Protein AF-A0A7X0A6H7-F1 (afdb_monomer_lite)

Structure (mmCIF, N/CA/C/O backbone):
data_AF-A0A7X0A6H7-F1
#
_entry.id   AF-A0A7X0A6H7-F1
#
loop_
_atom_site.group_PDB
_atom_site.id
_atom_site.type_symbol
_atom_site.label_atom_id
_atom_site.label_alt_id
_atom_site.label_comp_id
_atom_site.label_asym_id
_atom_site.label_entity_id
_atom_site.label_seq_id
_atom_site.pdbx_PDB_ins_code
_atom_site.Cartn_x
_atom_site.Cartn_y
_atom_site.Cartn_z
_atom_site.occupancy
_atom_site.B_iso_or_equiv
_atom_site.auth_seq_id
_atom_site.auth_comp_id
_atom_site.auth_asym_id
_atom_site.auth_atom_id
_atom_site.pdbx_PDB_model_num
ATOM 1 N N . MET A 1 1 ? 20.323 -5.258 -12.999 1.00 34.59 1 MET A N 1
ATOM 2 C CA . MET A 1 1 ? 19.341 -4.769 -12.008 1.00 34.59 1 MET A CA 1
ATOM 3 C C . MET A 1 1 ? 18.049 -4.490 -12.756 1.00 34.59 1 MET A C 1
ATOM 5 O O . MET A 1 1 ? 18.062 -3.622 -13.616 1.00 34.59 1 MET A O 1
ATOM 9 N N . ALA A 1 2 ? 16.993 -5.281 -12.545 1.00 42.69 2 ALA A N 1
ATOM 10 C CA . ALA A 1 2 ? 15.699 -5.009 -13.173 1.00 42.69 2 ALA A CA 1
ATOM 11 C C . ALA A 1 2 ? 15.097 -3.767 -12.501 1.00 42.69 2 ALA A C 1
ATOM 13 O O . ALA A 1 2 ? 14.862 -3.774 -11.296 1.00 42.69 2 ALA A O 1
ATOM 14 N N . VAL A 1 3 ? 14.953 -2.687 -13.270 1.00 56.91 3 VAL A N 1
ATOM 15 C CA . VAL A 1 3 ? 14.671 -1.330 -12.767 1.00 56.91 3 VAL A CA 1
ATOM 16 C C . VAL A 1 3 ? 13.227 -1.173 -12.266 1.00 56.91 3 VAL A C 1
ATOM 18 O O . VAL A 1 3 ? 12.945 -0.277 -11.488 1.00 56.91 3 VAL A O 1
ATOM 21 N N . SER A 1 4 ? 12.312 -2.055 -12.656 1.00 60.53 4 SER A N 1
ATOM 22 C CA . SER A 1 4 ? 11.011 -2.330 -12.026 1.00 60.53 4 SER A CA 1
ATOM 23 C C . SER A 1 4 ? 10.287 -3.355 -12.902 1.00 60.53 4 SER A C 1
ATOM 25 O O . SER A 1 4 ? 10.727 -3.648 -14.017 1.00 60.53 4 SER A O 1
ATOM 27 N N . THR A 1 5 ? 9.198 -3.939 -12.416 1.00 67.19 5 THR A N 1
ATOM 28 C CA . THR A 1 5 ? 8.295 -4.736 -13.254 1.00 67.19 5 THR A CA 1
ATOM 29 C C . THR A 1 5 ? 7.450 -3.807 -14.127 1.00 67.19 5 THR A C 1
ATOM 31 O O . THR A 1 5 ? 7.078 -2.725 -13.686 1.00 67.19 5 THR A O 1
ATOM 34 N N . ASN A 1 6 ? 7.063 -4.221 -15.339 1.00 84.12 6 ASN A N 1
ATOM 35 C CA . ASN A 1 6 ? 6.075 -3.490 -16.164 1.00 84.12 6 ASN A CA 1
ATOM 36 C C . ASN A 1 6 ? 4.635 -3.635 -15.631 1.00 84.12 6 ASN A C 1
ATOM 38 O O . ASN A 1 6 ? 3.654 -3.471 -16.360 1.00 84.12 6 ASN A O 1
ATOM 42 N N . SER A 1 7 ? 4.504 -3.969 -14.351 1.00 88.56 7 SER A N 1
ATOM 43 C CA . SER A 1 7 ? 3.246 -4.249 -13.687 1.00 88.56 7 SER A CA 1
ATOM 44 C C . SER A 1 7 ? 3.262 -3.705 -12.269 1.00 88.56 7 SER A C 1
ATOM 46 O O . SER A 1 7 ? 4.308 -3.718 -11.619 1.00 88.56 7 SER A O 1
ATOM 48 N N . ILE A 1 8 ? 2.093 -3.274 -11.807 1.00 89.81 8 ILE A N 1
ATOM 49 C CA . ILE A 1 8 ? 1.794 -3.027 -10.397 1.00 89.81 8 ILE A CA 1
ATOM 50 C C . ILE A 1 8 ? 0.987 -4.205 -9.860 1.00 89.81 8 ILE A C 1
ATOM 52 O O . ILE A 1 8 ? 0.203 -4.801 -10.599 1.00 89.81 8 ILE A O 1
ATOM 56 N N . ILE A 1 9 ? 1.190 -4.577 -8.600 1.00 89.12 9 ILE A N 1
ATOM 57 C CA . ILE A 1 9 ? 0.616 -5.808 -8.047 1.00 89.12 9 ILE A CA 1
ATOM 58 C C . ILE A 1 9 ? -0.139 -5.513 -6.761 1.00 89.12 9 ILE A C 1
ATOM 60 O O . ILE A 1 9 ? 0.382 -4.862 -5.860 1.00 89.12 9 ILE A O 1
ATOM 64 N N . HIS A 1 10 ? -1.365 -6.016 -6.671 1.00 89.06 10 HIS A N 1
ATOM 65 C CA . HIS A 1 10 ? -2.144 -6.033 -5.441 1.00 89.06 10 HIS A CA 1
ATOM 66 C C . HIS A 1 10 ? -2.108 -7.434 -4.840 1.00 89.06 10 HIS A C 1
ATOM 68 O O . HIS A 1 10 ? -2.416 -8.401 -5.537 1.00 89.06 10 HIS A O 1
ATOM 74 N N . PHE A 1 11 ? -1.760 -7.539 -3.560 1.00 86.56 11 PHE A N 1
ATOM 75 C CA . PHE A 1 11 ? -1.695 -8.810 -2.841 1.00 86.56 11 PHE A CA 1
ATOM 76 C C . PHE A 1 11 ? -2.869 -8.997 -1.890 1.00 86.56 11 PHE A C 1
ATOM 78 O O . PHE A 1 11 ? -3.427 -8.037 -1.360 1.00 86.56 11 PHE A O 1
ATOM 85 N N . THR A 1 12 ? -3.205 -10.258 -1.642 1.00 84.94 12 THR A N 1
ATOM 86 C CA . THR A 1 12 ? -4.180 -10.657 -0.636 1.00 84.94 12 THR A CA 1
ATOM 87 C C . THR A 1 12 ? -3.808 -11.991 0.010 1.00 84.94 12 THR A C 1
ATOM 89 O O . THR A 1 12 ? -3.134 -12.835 -0.587 1.00 84.94 12 THR A O 1
ATOM 92 N N . SER A 1 13 ? -4.229 -12.183 1.261 1.00 83.50 13 SER A N 1
ATOM 93 C CA . SER A 1 13 ? -3.950 -13.398 2.031 1.00 83.50 13 SER A CA 1
ATOM 94 C C . SER A 1 13 ? -4.854 -14.572 1.657 1.00 83.50 13 SER A C 1
ATOM 96 O O . SER A 1 13 ? -4.387 -15.706 1.672 1.00 83.50 13 SER A O 1
ATOM 98 N N . GLU A 1 14 ? -6.104 -14.300 1.267 1.00 87.19 14 GLU A N 1
ATOM 99 C CA . GLU A 1 14 ? -7.133 -15.317 1.017 1.00 87.19 14 GLU A CA 1
ATOM 100 C C . GLU A 1 14 ? -7.490 -15.419 -0.466 1.00 87.19 14 GLU A C 1
ATOM 102 O O . GLU A 1 14 ? -7.654 -14.404 -1.149 1.00 87.19 14 GLU A O 1
ATOM 107 N N . LEU A 1 15 ? -7.711 -16.644 -0.946 1.00 89.75 15 LEU A N 1
ATOM 108 C CA . LEU A 1 15 ? -8.169 -16.890 -2.315 1.00 89.75 15 LEU A CA 1
ATOM 109 C C . LEU A 1 15 ? -9.542 -16.254 -2.582 1.00 89.75 15 LEU A C 1
ATOM 111 O O . LEU A 1 15 ? -9.764 -15.704 -3.656 1.00 89.75 15 LEU A O 1
ATOM 115 N N . ASP A 1 16 ? -10.442 -16.259 -1.599 1.00 91.44 16 ASP A N 1
ATOM 116 C CA . ASP A 1 16 ? -11.779 -15.672 -1.745 1.00 91.44 16 ASP A CA 1
ATOM 117 C C . ASP A 1 16 ? -11.724 -14.163 -2.013 1.00 91.44 16 ASP A C 1
ATOM 119 O O . ASP A 1 16 ? -12.509 -13.641 -2.802 1.00 91.44 16 ASP A O 1
ATOM 123 N N . ASN A 1 17 ? -10.751 -13.456 -1.428 1.00 89.94 17 ASN A N 1
ATOM 124 C CA . ASN A 1 17 ? -10.536 -12.040 -1.725 1.00 89.94 17 ASN A CA 1
ATOM 125 C C . ASN A 1 17 ? -10.073 -11.841 -3.172 1.00 89.94 17 ASN A C 1
ATOM 127 O O . ASN A 1 17 ? -10.514 -10.902 -3.831 1.00 89.94 17 ASN A O 1
ATOM 131 N N . LEU A 1 18 ? -9.195 -12.720 -3.670 1.00 91.25 18 LEU A N 1
ATOM 132 C CA . LEU A 1 18 ? -8.735 -12.692 -5.057 1.00 91.25 18 LEU A CA 1
ATOM 133 C C . LEU A 1 18 ? -9.910 -12.897 -6.019 1.00 91.25 18 LEU A C 1
ATOM 135 O O . LEU A 1 18 ? -10.090 -12.113 -6.948 1.00 91.25 18 LEU A O 1
ATOM 139 N N . LEU A 1 19 ? -10.724 -13.926 -5.771 1.00 94.62 19 LEU A N 1
ATOM 140 C CA . LEU A 1 19 ? -11.911 -14.224 -6.571 1.00 94.62 19 LEU A CA 1
ATOM 141 C C . LEU A 1 19 ? -12.915 -13.071 -6.522 1.00 94.62 19 LEU A C 1
ATOM 143 O O . LEU A 1 19 ? -13.400 -12.651 -7.568 1.00 94.62 19 LEU A O 1
ATOM 147 N N . GLY A 1 20 ? -13.143 -12.499 -5.339 1.00 94.31 20 GLY A N 1
ATOM 148 C CA . GLY A 1 20 ? -13.992 -11.325 -5.163 1.00 94.31 20 GLY A CA 1
ATOM 149 C C . GLY A 1 20 ? -13.523 -10.117 -5.978 1.00 94.31 20 GLY A C 1
ATOM 150 O O . GLY A 1 20 ? -14.347 -9.425 -6.568 1.00 94.31 20 GLY A O 1
ATOM 151 N N . ILE A 1 21 ? -12.209 -9.880 -6.083 1.00 93.75 21 ILE A N 1
ATOM 152 C CA . ILE A 1 21 ? -11.672 -8.811 -6.942 1.00 93.75 21 ILE A CA 1
ATOM 153 C C . ILE A 1 21 ? -11.949 -9.099 -8.422 1.00 93.75 21 ILE A C 1
ATOM 155 O O . ILE A 1 21 ? -12.258 -8.179 -9.174 1.00 93.75 21 ILE A O 1
ATOM 159 N N . LEU A 1 22 ? -11.859 -10.356 -8.857 1.00 94.56 22 LEU A N 1
ATOM 160 C CA . LEU A 1 22 ? -12.130 -10.724 -10.249 1.00 94.56 22 LEU A CA 1
ATOM 161 C C . LEU A 1 22 ? -13.618 -1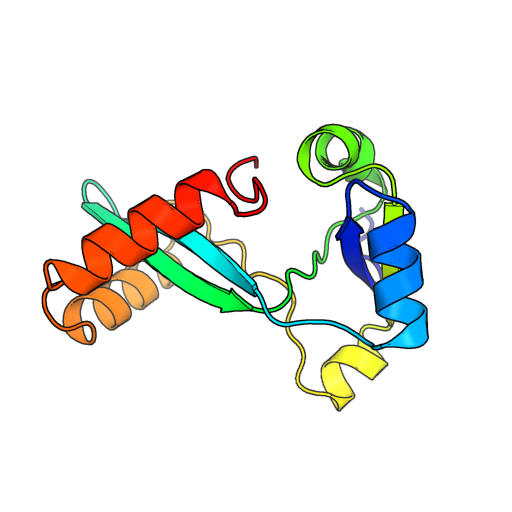0.614 -10.612 1.00 94.56 22 LEU A C 1
ATOM 163 O O . LEU A 1 22 ? -13.934 -10.312 -11.761 1.00 94.56 22 LEU A O 1
ATOM 167 N N . THR A 1 23 ? -14.527 -10.844 -9.659 1.00 96.88 23 THR A N 1
ATOM 168 C CA . THR A 1 23 ? -15.978 -10.783 -9.896 1.00 96.88 23 THR A CA 1
ATOM 169 C C . THR A 1 23 ? -16.572 -9.395 -9.677 1.00 96.88 23 THR A C 1
ATOM 171 O O . THR A 1 23 ? -17.469 -8.995 -10.412 1.00 96.88 23 THR A O 1
ATOM 174 N N . GLU A 1 24 ? -16.096 -8.658 -8.672 1.00 95.19 24 GLU A N 1
ATOM 175 C CA . GLU A 1 24 ? -16.683 -7.384 -8.225 1.00 95.19 24 GLU A CA 1
ATOM 176 C C . GLU A 1 24 ? -15.756 -6.177 -8.430 1.00 95.19 24 GLU A C 1
ATOM 178 O O . GLU A 1 24 ? -16.179 -5.034 -8.259 1.00 95.19 24 GLU A O 1
ATOM 183 N N . GLY A 1 25 ? -14.497 -6.409 -8.806 1.00 92.69 25 GLY A N 1
ATOM 184 C CA . GLY A 1 25 ? -13.477 -5.374 -8.938 1.00 92.69 25 GLY A CA 1
ATOM 185 C C . GLY A 1 25 ? -12.762 -5.041 -7.626 1.00 92.69 25 GLY A C 1
ATOM 186 O O . GLY A 1 25 ? -13.025 -5.593 -6.555 1.00 92.69 25 GLY A O 1
ATOM 187 N N . PHE A 1 26 ? -11.812 -4.106 -7.707 1.00 91.62 26 PHE A N 1
ATOM 188 C CA . PHE A 1 26 ? -11.067 -3.650 -6.536 1.00 91.62 26 PHE A CA 1
ATOM 189 C C . PHE A 1 26 ? -11.945 -2.805 -5.609 1.00 91.62 26 PHE A C 1
ATOM 191 O O . PHE A 1 26 ? -12.612 -1.865 -6.042 1.00 91.62 26 PHE A O 1
ATOM 198 N N . LYS A 1 27 ? -11.881 -3.096 -4.307 1.00 89.25 27 LYS A N 1
ATOM 199 C CA . LYS A 1 27 ? -12.588 -2.343 -3.266 1.00 89.25 27 LYS A CA 1
ATOM 200 C C . LYS A 1 27 ? -11.619 -1.456 -2.498 1.00 89.25 27 LYS A C 1
ATOM 202 O O . LYS A 1 27 ? -10.584 -1.925 -2.030 1.00 89.25 27 LYS A O 1
ATOM 207 N N . VAL A 1 28 ? -11.989 -0.190 -2.334 1.00 88.00 28 VAL A N 1
ATOM 208 C CA . VAL A 1 28 ? -11.240 0.767 -1.512 1.00 88.00 28 VAL A CA 1
ATOM 209 C C . VAL A 1 28 ? -11.349 0.372 -0.040 1.00 88.00 28 VAL A C 1
ATOM 211 O O . VAL A 1 28 ? -12.446 0.103 0.453 1.00 88.00 28 VAL A O 1
ATOM 214 N N . LYS A 1 29 ? -10.214 0.355 0.662 1.00 85.38 29 LYS A N 1
ATOM 215 C CA . LYS A 1 29 ? -10.124 0.114 2.109 1.00 85.38 29 LYS A CA 1
ATOM 216 C C . LYS A 1 29 ? -9.382 1.260 2.790 1.00 85.38 29 LYS A C 1
ATOM 218 O O . LYS A 1 29 ? -8.661 2.003 2.132 1.00 85.38 29 LYS A O 1
ATOM 223 N N . TYR A 1 30 ? -9.571 1.426 4.097 1.00 85.31 30 TYR A N 1
ATOM 224 C CA . TYR A 1 30 ? -8.863 2.453 4.858 1.00 85.31 30 TYR A CA 1
ATOM 225 C C . TYR A 1 30 ? -7.544 1.906 5.397 1.00 85.31 30 TYR A C 1
ATOM 227 O O . TYR A 1 30 ? -7.500 1.268 6.437 1.00 85.31 30 TYR A O 1
ATOM 235 N N . CYS A 1 31 ? -6.435 2.215 4.746 1.00 82.81 31 CYS A N 1
ATOM 236 C CA . CYS A 1 31 ? -5.128 1.783 5.218 1.00 82.81 31 CYS A CA 1
ATOM 237 C C . CYS A 1 31 ? -4.588 2.750 6.274 1.00 82.81 31 CYS A C 1
ATOM 239 O O . CYS A 1 31 ? -4.622 3.970 6.095 1.00 82.81 31 CYS A O 1
ATOM 241 N N . LEU A 1 32 ? -4.104 2.212 7.394 1.00 85.31 32 LEU A N 1
ATOM 242 C CA . LEU A 1 32 ? -3.422 3.009 8.409 1.00 85.31 32 LEU A CA 1
ATOM 243 C C . LEU A 1 32 ? -1.972 3.236 8.004 1.00 85.31 32 LEU A C 1
ATOM 245 O O . LEU A 1 32 ? -1.147 2.334 8.081 1.00 85.31 32 LEU A O 1
ATOM 249 N N . GLU A 1 33 ? -1.674 4.476 7.646 1.00 86.19 33 GLU A N 1
ATOM 250 C CA . GLU A 1 33 ? -0.347 4.924 7.261 1.00 86.19 33 GLU A CA 1
ATOM 251 C C . GLU A 1 33 ? 0.318 5.696 8.396 1.00 86.19 33 GLU A C 1
ATOM 253 O O . GLU A 1 33 ? -0.318 6.482 9.114 1.00 86.19 33 GLU A O 1
ATOM 258 N N . ARG A 1 34 ? 1.630 5.492 8.536 1.00 87.44 34 ARG A N 1
ATOM 259 C CA . ARG A 1 34 ? 2.476 6.213 9.486 1.00 87.44 34 ARG A CA 1
ATOM 260 C C . ARG A 1 34 ? 3.535 7.002 8.730 1.00 87.44 34 ARG A C 1
ATOM 262 O O . ARG A 1 34 ? 4.499 6.440 8.226 1.00 87.44 34 ARG A O 1
ATOM 269 N N . LEU A 1 35 ? 3.399 8.322 8.745 1.00 87.88 35 LEU A N 1
ATOM 270 C CA . LEU A 1 35 ? 4.430 9.231 8.262 1.00 87.88 35 LEU A CA 1
ATOM 271 C C . LEU A 1 35 ? 5.346 9.631 9.421 1.00 87.88 35 LEU A C 1
ATOM 273 O O . LEU A 1 35 ? 4.884 9.981 10.511 1.00 87.88 35 LEU A O 1
ATOM 277 N N . GLU A 1 36 ? 6.653 9.594 9.183 1.00 87.62 36 GLU A N 1
ATOM 278 C CA . GLU A 1 36 ? 7.680 9.990 10.146 1.00 87.62 36 GLU A CA 1
ATOM 279 C C . GLU A 1 36 ? 8.518 11.129 9.571 1.00 87.62 36 GLU A C 1
ATOM 281 O O . GLU A 1 36 ? 9.090 10.995 8.495 1.00 87.62 36 GLU A O 1
ATOM 286 N N . SER A 1 37 ? 8.682 12.217 10.322 1.00 85.94 37 SER A N 1
ATOM 287 C CA . SER A 1 37 ? 9.678 13.248 10.020 1.00 85.94 37 SER A CA 1
ATOM 288 C C . SER A 1 37 ? 10.421 13.636 11.292 1.00 85.94 37 SER A C 1
ATOM 290 O O . SER A 1 37 ? 9.825 14.094 12.271 1.00 85.94 37 SER A O 1
ATOM 292 N N . HIS A 1 38 ? 11.743 13.451 11.284 1.00 82.19 38 HIS A N 1
ATOM 293 C CA . HIS A 1 38 ? 12.624 13.661 12.436 1.00 82.19 38 HIS A CA 1
ATOM 294 C C . HIS A 1 38 ? 12.139 12.927 13.700 1.00 82.19 38 HIS A C 1
ATOM 296 O O . HIS A 1 38 ? 12.285 11.716 13.797 1.00 82.19 38 HIS A O 1
ATOM 302 N N . ARG A 1 39 ? 11.591 13.659 14.682 1.00 81.69 39 ARG A N 1
ATOM 303 C CA . ARG A 1 39 ? 11.082 13.135 15.966 1.00 81.69 39 ARG A CA 1
ATOM 304 C C . ARG A 1 39 ? 9.557 13.193 16.070 1.00 81.69 39 ARG A C 1
ATOM 306 O O . ARG A 1 39 ? 9.007 13.072 17.162 1.00 81.69 39 ARG A O 1
ATOM 313 N N . ARG A 1 40 ? 8.875 13.433 14.953 1.00 87.06 40 ARG A N 1
ATOM 314 C CA . ARG A 1 40 ? 7.423 13.567 14.882 1.00 87.06 40 ARG A CA 1
ATOM 315 C C . ARG A 1 40 ? 6.838 12.457 14.026 1.00 87.06 40 ARG A C 1
ATOM 317 O O . ARG A 1 40 ? 7.432 12.032 13.037 1.00 87.06 40 ARG A O 1
ATOM 324 N N . PHE A 1 41 ? 5.644 12.025 14.413 1.00 87.19 41 PHE A N 1
ATOM 325 C CA . PHE A 1 41 ? 4.907 10.977 13.727 1.00 87.19 41 PHE A CA 1
ATOM 326 C C . PHE A 1 41 ? 3.469 11.410 13.525 1.00 87.19 41 PHE A C 1
ATOM 328 O O . PHE A 1 41 ? 2.838 11.946 14.437 1.00 87.19 41 PHE A O 1
ATOM 335 N N . LEU A 1 42 ? 2.945 11.097 12.353 1.00 86.00 42 LEU A N 1
ATOM 336 C CA . LEU A 1 42 ? 1.550 11.268 12.016 1.00 86.00 42 LEU A CA 1
ATOM 337 C C . LEU A 1 42 ? 1.004 9.909 11.604 1.00 86.00 42 LEU A C 1
ATOM 339 O O . LEU A 1 42 ? 1.566 9.243 10.744 1.00 86.00 42 LEU A O 1
ATOM 343 N N . HIS A 1 43 ? -0.098 9.514 12.229 1.00 85.88 43 HIS A N 1
ATOM 344 C CA . HIS A 1 43 ? -0.870 8.360 11.788 1.00 85.88 43 HIS A CA 1
ATOM 345 C C . HIS A 1 43 ? -2.107 8.863 11.060 1.00 85.88 43 HIS A C 1
ATOM 347 O O . HIS A 1 43 ? -2.772 9.776 11.560 1.00 85.88 43 HIS A O 1
ATOM 353 N N . MET A 1 44 ? -2.453 8.252 9.940 1.00 85.06 44 MET A N 1
ATOM 354 C CA . MET A 1 44 ? -3.622 8.622 9.154 1.00 85.06 44 MET A CA 1
ATOM 355 C C . MET A 1 44 ? -4.267 7.387 8.546 1.00 85.06 44 MET A C 1
ATOM 357 O O . MET A 1 44 ? -3.580 6.437 8.205 1.00 85.06 44 MET A O 1
ATOM 361 N N . ALA A 1 45 ? -5.592 7.398 8.448 1.00 86.69 45 ALA A N 1
ATOM 362 C CA . ALA A 1 45 ? -6.329 6.388 7.708 1.00 86.69 45 ALA A CA 1
ATOM 363 C C . ALA A 1 45 ? -6.586 6.929 6.301 1.00 86.69 45 ALA A C 1
ATOM 365 O O . ALA A 1 45 ? -7.284 7.933 6.148 1.00 86.69 45 ALA A O 1
ATOM 366 N N . VAL A 1 46 ? -6.005 6.289 5.293 1.00 85.62 46 VAL A N 1
ATOM 367 C CA . VAL A 1 46 ? -6.098 6.710 3.896 1.00 85.62 46 VAL A CA 1
ATOM 368 C C . VAL A 1 46 ? -6.980 5.718 3.146 1.00 85.62 46 VAL A C 1
ATOM 370 O O . VAL A 1 46 ? -6.662 4.531 3.133 1.00 85.62 46 VAL A O 1
ATOM 373 N N . PRO A 1 47 ? -8.090 6.158 2.529 1.00 88.25 47 PRO A N 1
ATOM 374 C CA . PRO A 1 47 ? -8.854 5.290 1.648 1.00 88.25 47 PRO A CA 1
ATOM 375 C C . PRO A 1 47 ? -8.021 5.007 0.391 1.00 88.25 47 PRO A C 1
ATOM 377 O O . PRO A 1 47 ? -7.758 5.920 -0.391 1.00 88.25 47 PRO A O 1
ATOM 380 N N . MET A 1 48 ? -7.584 3.763 0.197 1.00 88.12 48 MET A N 1
ATOM 381 C CA . MET A 1 48 ? -6.791 3.363 -0.966 1.00 88.12 48 MET A CA 1
ATOM 382 C C . MET A 1 48 ? -6.991 1.895 -1.364 1.00 88.12 48 MET A C 1
ATOM 384 O O . MET A 1 48 ? -7.601 1.101 -0.646 1.00 88.12 48 MET A O 1
ATOM 388 N N . ILE A 1 49 ? -6.468 1.546 -2.541 1.00 89.69 49 ILE A N 1
ATOM 389 C CA . ILE A 1 49 ? -6.203 0.167 -2.959 1.00 89.69 49 ILE A CA 1
ATOM 390 C C . ILE A 1 49 ? -4.682 0.040 -3.048 1.00 89.69 49 ILE A C 1
ATOM 392 O O . ILE A 1 49 ? -4.047 0.740 -3.836 1.00 89.69 49 ILE A O 1
ATOM 396 N N . SER A 1 50 ? -4.091 -0.819 -2.221 1.00 86.06 50 SER A N 1
ATOM 397 C CA . SER A 1 50 ? -2.634 -0.922 -2.112 1.00 86.06 50 SER A CA 1
ATOM 398 C C . SER A 1 50 ? -2.045 -1.686 -3.295 1.00 86.06 50 SER A C 1
ATOM 400 O O . SER A 1 50 ? -2.144 -2.911 -3.354 1.00 86.06 50 SER A O 1
ATOM 402 N N . PHE A 1 51 ? -1.417 -0.974 -4.227 1.00 89.56 51 PHE A N 1
ATOM 403 C CA . PHE A 1 51 ? -0.649 -1.570 -5.319 1.00 89.56 51 PHE A CA 1
ATOM 404 C C . PHE A 1 51 ? 0.847 -1.397 -5.070 1.00 89.56 51 PHE A C 1
ATOM 406 O O . PHE A 1 51 ? 1.313 -0.285 -4.838 1.00 89.56 51 PHE A O 1
ATOM 413 N N . CYS A 1 52 ? 1.617 -2.475 -5.152 1.00 83.81 52 CYS A N 1
ATOM 414 C CA . CYS A 1 52 ? 3.068 -2.448 -5.040 1.00 83.81 52 CYS A CA 1
ATOM 415 C C . CYS A 1 52 ? 3.716 -2.373 -6.430 1.00 83.81 52 CYS A C 1
ATOM 417 O O . CYS A 1 52 ? 3.298 -3.069 -7.354 1.00 83.81 52 CYS A O 1
ATOM 419 N N . ASP A 1 53 ? 4.777 -1.577 -6.555 1.00 84.44 53 ASP A N 1
ATOM 420 C CA . ASP A 1 53 ? 5.664 -1.539 -7.724 1.00 84.44 53 ASP A CA 1
ATOM 421 C C . ASP A 1 53 ? 7.074 -1.959 -7.298 1.00 84.44 53 ASP A C 1
ATOM 423 O O . ASP A 1 53 ? 7.972 -1.142 -7.104 1.00 84.44 53 ASP A O 1
ATOM 427 N N . ILE A 1 54 ? 7.230 -3.254 -7.034 1.00 74.06 54 ILE A N 1
ATOM 428 C CA . ILE A 1 54 ? 8.469 -3.854 -6.534 1.00 74.06 54 ILE A CA 1
ATOM 429 C C . ILE A 1 54 ? 8.907 -4.987 -7.470 1.00 74.06 54 ILE A C 1
ATOM 431 O O . ILE A 1 54 ? 8.054 -5.697 -8.002 1.00 74.06 54 ILE A O 1
ATOM 435 N N . PRO A 1 55 ? 10.217 -5.194 -7.691 1.00 70.44 55 PRO A N 1
ATOM 436 C CA . PRO A 1 55 ? 10.698 -6.304 -8.509 1.00 70.44 55 PRO A CA 1
ATOM 437 C C . PRO A 1 55 ? 10.379 -7.677 -7.902 1.00 70.44 55 PRO A C 1
ATOM 439 O O . PRO A 1 55 ? 10.556 -7.879 -6.705 1.00 70.44 55 PRO A O 1
ATOM 442 N N . PHE A 1 56 ? 10.037 -8.667 -8.737 1.00 64.38 56 PHE A N 1
ATOM 443 C CA . PHE A 1 56 ? 9.790 -10.059 -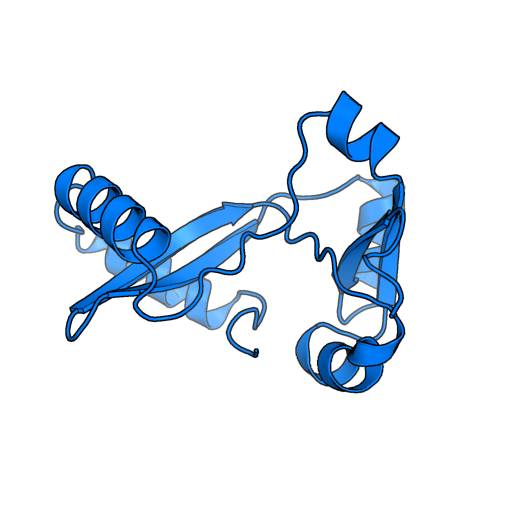8.307 1.00 64.38 56 PHE A CA 1
ATOM 444 C C . PHE A 1 56 ? 10.905 -10.666 -7.441 1.00 64.38 56 PHE A C 1
ATOM 446 O O . PHE A 1 56 ? 10.641 -11.476 -6.560 1.00 64.38 56 PHE A O 1
ATOM 453 N N . SER A 1 57 ? 12.156 -10.242 -7.629 1.00 63.47 57 SER A N 1
ATOM 454 C CA . SER A 1 57 ? 13.301 -10.729 -6.855 1.00 63.47 57 SER A CA 1
ATOM 455 C C . SER A 1 57 ? 13.262 -10.369 -5.366 1.00 63.47 57 SER A C 1
ATOM 457 O O . SER A 1 57 ? 13.926 -11.033 -4.579 1.00 63.47 57 SER A O 1
ATOM 459 N N . THR A 1 58 ? 12.509 -9.343 -4.954 1.00 63.53 58 THR A N 1
ATOM 460 C CA . THR A 1 58 ? 12.325 -9.010 -3.531 1.00 63.53 58 THR A CA 1
ATOM 461 C C . THR A 1 58 ? 11.106 -9.708 -2.916 1.00 63.53 58 THR A C 1
ATOM 463 O O . THR A 1 58 ? 10.898 -9.605 -1.709 1.00 63.53 58 THR A O 1
ATOM 466 N N . PHE A 1 59 ? 10.325 -10.475 -3.693 1.00 62.69 59 PHE A N 1
ATOM 467 C CA . PHE A 1 59 ? 9.006 -10.980 -3.281 1.00 62.69 59 PHE A CA 1
ATOM 468 C C . PHE A 1 59 ? 9.029 -11.976 -2.132 1.00 62.69 59 PHE A C 1
ATOM 470 O O . PHE A 1 59 ? 8.050 -12.021 -1.393 1.00 62.69 59 PHE A O 1
ATOM 477 N N . GLN A 1 60 ? 10.099 -12.759 -1.943 1.00 59.19 60 GLN A N 1
ATOM 478 C CA . GLN A 1 60 ? 10.124 -13.747 -0.855 1.00 59.19 60 GLN A CA 1
ATOM 479 C C . GLN A 1 60 ? 9.890 -13.103 0.523 1.00 59.19 60 GLN A C 1
ATOM 481 O O . GLN A 1 60 ? 9.227 -13.706 1.364 1.00 59.19 60 GLN A O 1
ATOM 486 N N . ASN A 1 61 ? 10.342 -11.861 0.728 1.00 58.75 61 ASN A N 1
ATOM 487 C CA . ASN A 1 61 ? 10.096 -11.127 1.971 1.00 58.75 61 ASN A CA 1
ATOM 488 C C . ASN A 1 61 ? 8.695 -10.487 2.025 1.00 58.75 61 ASN A C 1
ATOM 490 O O . ASN A 1 61 ? 8.187 -10.237 3.112 1.00 58.75 61 ASN A O 1
ATOM 494 N N . HIS A 1 62 ? 8.050 -10.248 0.876 1.00 57.62 62 HIS A N 1
ATOM 495 C CA . HIS A 1 62 ? 6.713 -9.648 0.794 1.00 57.62 62 HIS A CA 1
ATOM 496 C C . HIS A 1 62 ? 5.579 -10.676 0.887 1.00 57.62 62 HIS A C 1
ATOM 498 O O . HIS A 1 62 ? 4.535 -10.361 1.448 1.00 57.62 62 HIS A O 1
ATOM 504 N N . ILE A 1 63 ? 5.761 -11.908 0.403 1.00 59.00 63 ILE A N 1
ATOM 505 C CA . ILE A 1 63 ? 4.716 -12.951 0.453 1.00 59.00 63 ILE A CA 1
ATOM 506 C C . ILE A 1 63 ? 4.300 -13.252 1.904 1.00 59.00 63 ILE A C 1
ATOM 508 O O . ILE A 1 63 ? 3.118 -13.430 2.192 1.00 59.00 63 ILE A O 1
ATOM 512 N N . SER A 1 64 ? 5.251 -13.233 2.844 1.00 60.41 64 SER A N 1
ATOM 513 C CA . SER A 1 64 ? 4.972 -13.444 4.272 1.00 60.41 64 SER A CA 1
ATOM 514 C C . SER A 1 64 ? 4.243 -12.268 4.941 1.00 60.41 64 SER A C 1
ATOM 516 O O . SER A 1 64 ? 3.579 -12.463 5.960 1.00 60.41 64 SER A O 1
ATOM 518 N N . ALA A 1 65 ? 4.359 -11.057 4.388 1.00 60.47 65 ALA A N 1
ATOM 519 C CA . ALA A 1 65 ? 3.767 -9.838 4.936 1.00 60.47 65 ALA A CA 1
ATOM 520 C C . ALA A 1 65 ? 2.410 -9.483 4.301 1.00 60.47 65 ALA A C 1
ATOM 522 O O . ALA A 1 65 ? 1.519 -9.022 5.011 1.00 60.47 65 ALA A O 1
ATOM 523 N N . TYR A 1 66 ? 2.246 -9.717 2.995 1.00 64.81 66 TYR A N 1
ATOM 524 C CA . TYR A 1 66 ? 1.119 -9.213 2.200 1.00 64.81 66 TYR A CA 1
ATOM 525 C C . TYR A 1 66 ? 0.151 -10.301 1.713 1.00 64.81 66 TYR A C 1
ATOM 527 O O . TYR A 1 66 ? -0.988 -9.987 1.364 1.00 64.81 66 TYR A O 1
ATOM 535 N N . GLY A 1 67 ? 0.562 -11.572 1.729 1.00 70.50 67 GLY A N 1
ATOM 536 C CA . GLY A 1 67 ? -0.294 -12.705 1.387 1.00 70.50 67 GLY A CA 1
ATOM 537 C C . GLY A 1 67 ? 0.227 -13.561 0.236 1.00 70.50 67 GLY A C 1
ATOM 538 O O . GLY A 1 67 ? 1.184 -13.217 -0.456 1.00 70.50 67 GLY A O 1
ATOM 539 N N . SER A 1 68 ? -0.417 -14.714 0.054 1.00 81.75 68 SER A N 1
ATOM 540 C CA . SER A 1 68 ? 0.018 -15.750 -0.894 1.00 81.75 68 SER A CA 1
ATOM 541 C C . SER A 1 68 ? -0.556 -15.576 -2.303 1.00 81.75 68 SER A C 1
ATOM 543 O O . SER A 1 68 ? -0.148 -16.288 -3.219 1.00 81.75 68 SER A O 1
ATOM 545 N N . TYR A 1 69 ? -1.488 -14.638 -2.492 1.00 86.69 69 TYR A N 1
ATOM 546 C CA . TYR A 1 69 ? -2.184 -14.406 -3.755 1.00 86.69 69 TYR A CA 1
ATOM 547 C C . TYR A 1 69 ? -1.966 -12.972 -4.229 1.00 86.69 69 TYR A C 1
ATOM 549 O O . TYR A 1 69 ? -1.911 -12.050 -3.417 1.00 86.69 69 TYR A O 1
ATOM 557 N N . GLY A 1 70 ? -1.886 -12.759 -5.543 1.00 86.94 70 GLY A N 1
ATOM 558 C CA . GLY A 1 70 ? -1.766 -11.414 -6.095 1.00 86.94 70 GLY A CA 1
ATOM 559 C C . GLY A 1 70 ? -2.286 -11.280 -7.521 1.00 86.94 70 GLY A C 1
ATOM 560 O O . GLY A 1 70 ? -2.268 -12.237 -8.292 1.00 86.94 70 GLY A O 1
ATOM 561 N N . ILE A 1 71 ? -2.737 -10.071 -7.859 1.00 89.88 71 ILE A N 1
ATOM 562 C CA . ILE A 1 71 ? -3.150 -9.661 -9.209 1.00 89.88 71 ILE A CA 1
ATOM 563 C C . ILE A 1 71 ? -2.171 -8.611 -9.701 1.00 89.88 71 ILE A C 1
ATOM 565 O O . ILE A 1 71 ? -2.007 -7.571 -9.064 1.00 89.88 71 ILE A O 1
ATOM 569 N N . GLY A 1 72 ? -1.550 -8.877 -10.848 1.00 90.81 72 GLY A N 1
ATOM 570 C CA . GLY A 1 72 ? -0.731 -7.910 -11.566 1.00 90.81 72 GLY A CA 1
ATOM 571 C C . GLY A 1 72 ? -1.533 -7.188 -12.643 1.00 90.81 72 GLY A C 1
ATOM 572 O O . GLY A 1 72 ? -2.234 -7.823 -13.426 1.00 90.81 72 GLY A O 1
ATOM 573 N N . LEU A 1 73 ? -1.391 -5.868 -12.705 1.00 92.00 73 LEU A N 1
ATOM 574 C CA . LEU A 1 73 ? -1.931 -5.006 -13.758 1.00 92.00 73 LEU A CA 1
ATOM 575 C C . LEU A 1 73 ? -0.768 -4.359 -14.504 1.00 92.00 73 LEU A C 1
ATOM 577 O O . LEU A 1 73 ? 0.243 -4.043 -13.880 1.00 92.00 73 LEU A O 1
ATOM 581 N N . SER A 1 74 ? -0.881 -4.138 -15.815 1.00 92.81 74 SER A N 1
ATOM 582 C CA . SER A 1 74 ? 0.180 -3.440 -16.551 1.00 92.81 74 SER A CA 1
ATOM 583 C C . SER A 1 74 ? 0.287 -1.978 -16.108 1.00 92.81 74 SER A C 1
ATOM 585 O O . SER A 1 74 ? -0.713 -1.335 -15.783 1.00 92.81 74 SER A O 1
ATOM 587 N N . LYS A 1 75 ? 1.510 -1.438 -16.108 1.00 91.31 75 LYS A N 1
ATOM 588 C CA . LYS A 1 75 ? 1.745 -0.022 -15.784 1.00 91.31 75 LYS A CA 1
ATOM 589 C C . LYS A 1 75 ? 1.050 0.924 -16.757 1.00 91.31 75 LYS A C 1
ATOM 591 O O . LYS A 1 75 ? 0.542 1.948 -16.320 1.00 91.31 75 LYS A O 1
ATOM 596 N N . ASP A 1 76 ? 0.967 0.558 -18.033 1.00 93.19 76 ASP A N 1
ATOM 597 C CA . ASP A 1 76 ? 0.263 1.359 -19.040 1.00 93.19 76 ASP A CA 1
ATOM 598 C C . ASP A 1 76 ? -1.236 1.440 -18.744 1.00 93.19 76 ASP A C 1
ATOM 600 O O . ASP A 1 76 ? -1.822 2.519 -18.798 1.00 93.19 76 ASP A O 1
ATOM 604 N N . TRP A 1 77 ? -1.851 0.314 -18.364 1.00 94.25 77 TRP A N 1
ATOM 605 C CA . TRP A 1 77 ? -3.255 0.288 -17.959 1.00 94.25 77 TRP A CA 1
ATOM 606 C C . TRP A 1 77 ? -3.468 1.112 -16.686 1.00 94.25 77 TRP A C 1
ATOM 608 O O . TRP A 1 77 ? -4.366 1.949 -16.633 1.00 94.25 77 TRP A O 1
ATOM 618 N N . ALA A 1 78 ? -2.601 0.942 -15.683 1.00 93.12 78 ALA A N 1
ATOM 619 C CA . ALA A 1 78 ? -2.663 1.717 -14.448 1.00 93.12 78 ALA A CA 1
ATOM 620 C C . ALA A 1 78 ? -2.528 3.226 -14.707 1.00 93.12 78 ALA A C 1
ATOM 622 O O . ALA A 1 78 ? -3.346 4.004 -14.221 1.00 93.12 78 ALA A O 1
ATOM 623 N N . GLY A 1 79 ? -1.555 3.629 -15.526 1.00 92.88 79 GLY A N 1
ATOM 624 C CA . GLY A 1 79 ? -1.328 5.019 -15.912 1.00 92.88 79 GLY A CA 1
ATOM 625 C C . GLY A 1 79 ? -2.501 5.610 -16.690 1.00 92.88 79 GLY A C 1
ATOM 626 O O . GLY A 1 79 ? -2.930 6.722 -16.388 1.00 92.88 79 GLY A O 1
ATOM 627 N N . TYR A 1 80 ? -3.085 4.849 -17.620 1.00 95.94 80 TYR A N 1
ATOM 628 C CA . TYR A 1 80 ? -4.296 5.251 -18.340 1.00 95.94 80 TYR A CA 1
ATOM 629 C C . TYR A 1 80 ? -5.479 5.512 -17.391 1.00 95.94 80 TYR A C 1
ATOM 631 O O . TYR A 1 80 ? -6.239 6.456 -17.592 1.00 95.94 80 TYR A O 1
ATOM 639 N N . HIS A 1 81 ? -5.600 4.720 -16.323 1.00 93.00 81 HIS A N 1
ATOM 640 C CA . HIS A 1 81 ? -6.634 4.876 -15.297 1.00 93.00 81 HIS A CA 1
ATOM 641 C C . HIS A 1 81 ? -6.243 5.806 -14.132 1.00 93.00 81 HIS A C 1
ATOM 643 O O . HIS A 1 81 ? -7.001 5.920 -13.169 1.00 93.00 81 HIS A O 1
ATOM 649 N N . GLY A 1 82 ? -5.089 6.483 -14.195 1.00 91.75 82 GLY A N 1
ATOM 650 C CA . GLY A 1 82 ? -4.628 7.400 -13.144 1.00 91.75 82 GLY A CA 1
ATOM 651 C C . GLY A 1 82 ? -4.286 6.717 -11.812 1.00 91.75 82 GLY A C 1
ATOM 652 O O . GLY A 1 82 ? -4.320 7.358 -10.762 1.00 91.75 82 GLY A O 1
ATOM 653 N N . ILE A 1 83 ? -3.982 5.419 -11.837 1.00 91.88 83 ILE A N 1
ATOM 654 C CA . ILE A 1 83 ? -3.633 4.625 -10.658 1.00 91.88 83 ILE A CA 1
ATOM 655 C C . ILE A 1 83 ? -2.133 4.741 -10.403 1.00 91.88 83 ILE A C 1
ATOM 657 O O . ILE A 1 83 ? -1.319 4.435 -11.274 1.00 91.88 83 ILE A O 1
ATOM 661 N N . ASN A 1 84 ? -1.776 5.107 -9.172 1.00 88.94 84 ASN A N 1
ATOM 662 C CA . ASN A 1 84 ? -0.398 5.088 -8.696 1.00 88.94 84 ASN A CA 1
ATOM 663 C C . ASN A 1 84 ? -0.184 3.948 -7.691 1.00 88.94 84 ASN A C 1
ATOM 665 O O . ASN A 1 84 ? -1.068 3.690 -6.868 1.00 88.94 84 ASN A O 1
ATOM 669 N N . PRO A 1 85 ? 0.986 3.284 -7.719 1.00 89.12 85 PRO A N 1
ATOM 670 C CA . PRO A 1 85 ? 1.386 2.401 -6.634 1.00 89.12 85 PRO A CA 1
ATOM 671 C C . PRO A 1 85 ? 1.596 3.192 -5.337 1.00 89.12 85 PRO A C 1
ATOM 673 O O . PRO A 1 85 ? 1.722 4.421 -5.346 1.00 89.12 85 PRO A O 1
ATOM 676 N N . VAL A 1 86 ? 1.662 2.478 -4.213 1.00 86.44 86 VAL A N 1
ATOM 677 C CA . VAL A 1 86 ? 1.997 3.086 -2.921 1.00 86.44 86 VAL A CA 1
ATOM 678 C C . VAL A 1 86 ? 3.360 3.778 -2.997 1.00 86.44 86 VAL A C 1
ATOM 680 O O . VAL A 1 86 ? 4.329 3.239 -3.538 1.00 86.44 86 VAL A O 1
ATOM 683 N N . LEU A 1 87 ? 3.426 5.000 -2.468 1.00 86.69 87 LEU A N 1
ATOM 684 C CA . LEU A 1 87 ? 4.635 5.813 -2.497 1.00 86.69 87 LEU A CA 1
ATOM 685 C C . LEU A 1 87 ? 5.502 5.503 -1.277 1.00 86.69 87 LEU A C 1
ATOM 687 O O . LEU A 1 87 ? 5.188 5.907 -0.158 1.00 8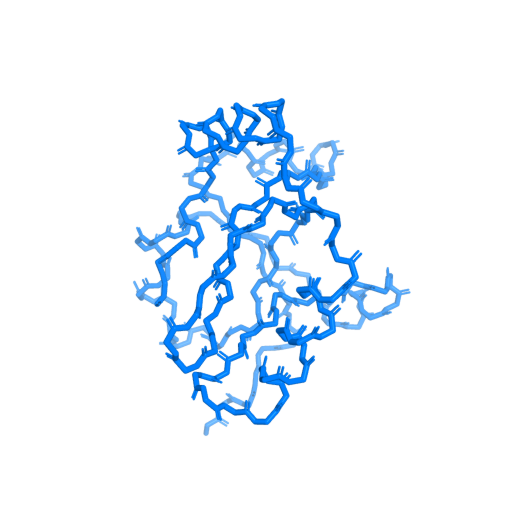6.69 87 LEU A O 1
ATOM 691 N N . TYR A 1 88 ? 6.627 4.834 -1.502 1.00 84.00 88 TYR A N 1
ATOM 692 C CA . TYR A 1 88 ? 7.618 4.604 -0.456 1.00 84.00 88 TYR A CA 1
ATOM 693 C C . TYR A 1 88 ? 8.480 5.850 -0.257 1.00 84.00 88 TYR A C 1
ATOM 695 O O . TYR A 1 88 ? 9.240 6.252 -1.138 1.00 84.00 88 TYR A O 1
ATOM 703 N N . LEU A 1 89 ? 8.372 6.460 0.921 1.00 86.88 89 LEU A N 1
ATOM 704 C CA . LEU A 1 89 ? 9.134 7.648 1.287 1.00 86.88 89 LEU A CA 1
ATOM 705 C C . LEU A 1 89 ? 10.342 7.261 2.138 1.00 86.88 89 LEU A C 1
ATOM 707 O O . LEU A 1 89 ? 10.206 6.689 3.219 1.00 86.88 89 LEU A O 1
ATOM 711 N N . SER A 1 90 ? 11.546 7.607 1.679 1.00 86.81 90 SER A N 1
ATOM 712 C CA . SER A 1 90 ? 12.753 7.382 2.473 1.00 86.81 90 SER A CA 1
ATOM 713 C C . SER A 1 90 ? 12.754 8.276 3.711 1.00 86.81 90 SER A C 1
ATOM 715 O O . SER A 1 90 ? 12.546 9.495 3.624 1.00 86.81 90 SER A O 1
ATOM 717 N N . LYS A 1 91 ? 13.053 7.674 4.865 1.00 85.56 91 LYS A N 1
ATOM 718 C CA . LYS A 1 91 ? 13.165 8.380 6.141 1.00 85.56 91 LYS A CA 1
ATOM 719 C C . LYS A 1 91 ? 14.160 9.537 6.033 1.00 85.56 91 LYS A C 1
ATOM 721 O O . LYS A 1 91 ? 15.292 9.359 5.598 1.00 85.56 91 LYS A O 1
ATOM 726 N N . GLY A 1 92 ? 13.726 10.729 6.435 1.00 85.06 92 GLY A N 1
ATOM 727 C CA . GLY A 1 92 ? 14.558 11.938 6.424 1.00 85.06 92 GLY A CA 1
ATOM 728 C C . GLY A 1 92 ? 14.800 12.578 5.051 1.00 85.06 92 GLY A C 1
ATOM 729 O O . GLY A 1 92 ? 15.471 13.607 5.003 1.00 85.06 92 GLY A O 1
ATOM 730 N N . SER A 1 93 ? 14.244 12.034 3.961 1.00 91.31 93 SER A N 1
ATOM 731 C CA . SER A 1 93 ? 14.291 12.690 2.646 1.00 91.31 93 SER A CA 1
ATOM 732 C C . SER A 1 93 ? 13.520 14.013 2.644 1.00 91.31 93 SER A C 1
ATOM 734 O O . SER A 1 93 ? 12.565 14.190 3.404 1.00 91.31 93 SER A O 1
ATOM 736 N N . ASP A 1 94 ? 13.914 14.947 1.779 1.00 93.06 94 ASP A N 1
ATOM 737 C CA . ASP A 1 94 ? 13.269 16.263 1.722 1.00 93.06 94 ASP A CA 1
ATOM 738 C C . ASP A 1 94 ? 11.818 16.176 1.245 1.00 93.06 94 ASP A C 1
ATOM 740 O O . ASP A 1 94 ? 10.952 16.842 1.805 1.00 93.06 94 ASP A O 1
ATOM 744 N N . ILE A 1 95 ? 11.514 15.268 0.310 1.00 92.38 95 ILE A N 1
ATOM 745 C CA . ILE A 1 95 ? 10.132 15.003 -0.112 1.00 92.38 95 ILE A CA 1
ATOM 746 C C . ILE A 1 95 ? 9.265 14.516 1.054 1.00 92.38 95 ILE A C 1
ATOM 748 O O . ILE A 1 95 ? 8.144 14.985 1.230 1.00 92.38 95 ILE A O 1
ATOM 752 N N . ASN A 1 96 ? 9.799 13.636 1.903 1.00 91.88 96 ASN A N 1
ATOM 753 C CA . ASN A 1 96 ? 9.091 13.154 3.080 1.00 91.88 96 ASN A CA 1
ATOM 754 C C . ASN A 1 96 ? 8.837 14.283 4.092 1.00 91.88 96 ASN A C 1
ATOM 756 O O . ASN A 1 96 ? 7.740 14.375 4.635 1.00 91.88 96 ASN A O 1
ATOM 760 N N . LYS A 1 97 ? 9.811 15.178 4.314 1.00 91.62 97 LYS A N 1
ATOM 761 C CA . LYS A 1 97 ? 9.628 16.355 5.185 1.00 91.62 97 LYS A CA 1
ATOM 762 C C . LYS A 1 97 ? 8.537 17.282 4.647 1.00 91.62 97 LYS A C 1
ATOM 764 O O . LYS A 1 97 ? 7.640 17.641 5.401 1.00 91.62 97 LYS A O 1
ATOM 769 N N . LEU A 1 98 ? 8.586 17.606 3.353 1.00 92.81 98 LEU A N 1
ATOM 770 C CA . LEU A 1 98 ? 7.620 18.492 2.699 1.00 92.81 98 LEU A CA 1
ATOM 771 C C . LEU A 1 98 ? 6.198 17.927 2.756 1.00 92.81 98 LEU A C 1
ATOM 773 O O . LEU A 1 98 ? 5.271 18.631 3.150 1.00 92.81 98 LEU A O 1
ATOM 777 N N . ILE A 1 99 ? 6.025 16.646 2.415 1.00 92.31 99 ILE A N 1
ATOM 778 C CA . ILE A 1 99 ? 4.724 15.967 2.497 1.00 92.31 99 ILE A CA 1
ATOM 779 C C . ILE A 1 99 ? 4.220 15.965 3.941 1.00 92.31 99 ILE A C 1
ATOM 781 O O . ILE A 1 99 ? 3.056 16.272 4.191 1.00 92.31 99 ILE A O 1
ATOM 785 N N . PHE A 1 100 ? 5.091 15.655 4.901 1.00 92.25 100 PHE A N 1
ATOM 786 C CA . PHE A 1 100 ? 4.725 15.626 6.309 1.00 92.25 100 PHE A CA 1
ATOM 787 C C . PHE A 1 100 ? 4.259 16.991 6.825 1.00 92.25 100 PHE A C 1
ATOM 789 O O . PHE A 1 100 ? 3.227 17.069 7.486 1.00 92.25 100 PHE A O 1
ATOM 796 N N . GLU A 1 101 ? 4.986 18.065 6.513 1.00 91.38 101 GLU A N 1
ATOM 797 C CA . GLU A 1 101 ? 4.622 19.431 6.903 1.00 91.38 101 GLU A CA 1
ATOM 798 C C . GLU A 1 101 ? 3.320 19.886 6.243 1.00 91.38 101 GLU A C 1
ATOM 800 O O . GLU A 1 101 ? 2.457 20.457 6.915 1.00 91.38 101 GLU A O 1
ATOM 805 N N . PHE A 1 102 ? 3.145 19.587 4.953 1.00 91.88 102 PHE A N 1
ATOM 806 C CA . PHE A 1 102 ? 1.924 19.908 4.221 1.00 91.88 102 PHE A CA 1
ATOM 807 C C . PHE A 1 102 ? 0.705 19.220 4.839 1.00 91.88 102 PHE A C 1
ATOM 809 O O . PHE A 1 102 ? -0.304 19.867 5.126 1.00 91.88 102 PHE A O 1
ATOM 816 N N . ILE A 1 103 ? 0.811 17.914 5.095 1.00 90.81 103 ILE A N 1
ATOM 817 C CA . ILE A 1 103 ? -0.279 17.137 5.679 1.00 90.81 103 ILE A CA 1
ATOM 818 C C . ILE A 1 103 ? -0.544 17.592 7.114 1.00 90.81 103 ILE A C 1
ATOM 820 O O . ILE A 1 103 ? -1.698 17.804 7.472 1.00 90.81 103 ILE A O 1
ATOM 824 N N . GLU A 1 104 ? 0.482 17.773 7.946 1.00 87.44 104 GLU A N 1
ATOM 825 C CA . GLU A 1 104 ? 0.259 18.184 9.334 1.00 87.44 104 GLU A CA 1
ATOM 826 C C . GLU A 1 104 ? -0.394 19.568 9.425 1.00 87.44 104 GLU A C 1
ATOM 828 O O . GLU A 1 104 ? -1.301 19.762 10.231 1.00 87.44 104 GLU A O 1
ATOM 833 N N . THR A 1 105 ? 0.019 20.510 8.575 1.00 88.62 105 THR A N 1
ATOM 834 C CA . THR A 1 105 ? -0.556 21.862 8.553 1.00 88.62 105 THR A CA 1
ATOM 835 C C . THR A 1 105 ? -1.987 21.858 8.012 1.00 88.62 105 THR A C 1
ATOM 837 O O . THR A 1 105 ? -2.835 22.614 8.487 1.00 88.62 105 THR A O 1
ATOM 840 N N . GLY A 1 106 ? -2.272 21.007 7.021 1.00 85.69 106 GLY A N 1
ATOM 841 C CA . GLY A 1 106 ? -3.590 20.901 6.394 1.00 85.69 106 GLY A CA 1
ATOM 842 C C . GLY A 1 106 ? -4.611 20.090 7.197 1.00 85.6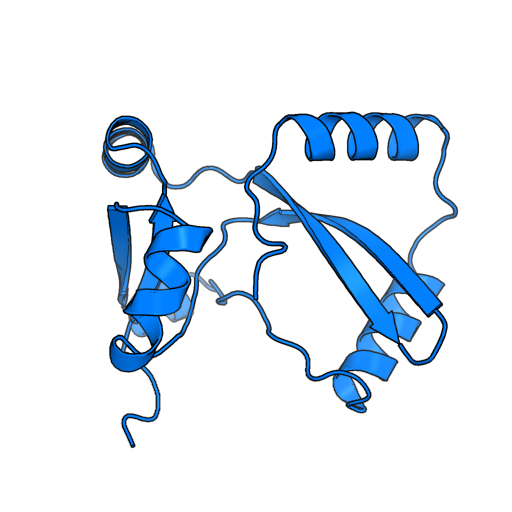9 106 GLY A C 1
ATOM 843 O O . GLY A 1 106 ? -5.817 20.323 7.080 1.00 85.69 106 GLY A O 1
ATOM 844 N N . LEU A 1 107 ? -4.165 19.139 8.023 1.00 82.06 107 LEU A N 1
ATOM 845 C CA . LEU A 1 107 ? -5.060 18.306 8.819 1.00 82.06 107 LEU A CA 1
ATOM 846 C C . LEU A 1 107 ? -5.555 19.046 10.065 1.00 82.06 107 LEU A C 1
ATOM 848 O O . LEU A 1 107 ? -4.796 19.522 10.908 1.00 82.06 107 LEU A O 1
ATOM 852 N N . LYS A 1 108 ? -6.880 19.072 10.232 1.00 76.31 108 LYS A N 1
ATOM 853 C CA . LYS A 1 108 ? -7.506 19.536 11.474 1.00 76.31 108 LYS A CA 1
ATOM 854 C C . LYS A 1 108 ? -7.132 18.608 12.632 1.00 76.31 108 LYS A C 1
ATOM 856 O O . LYS A 1 108 ? -6.900 17.413 12.448 1.00 76.31 108 LYS A O 1
ATOM 861 N N . LYS A 1 109 ? -7.125 19.157 13.852 1.00 76.12 109 LYS A N 1
ATOM 862 C CA . LYS A 1 109 ? -6.927 18.363 15.072 1.00 76.12 109 LYS A CA 1
ATOM 863 C C . LYS A 1 109 ? -7.929 17.208 15.109 1.00 76.12 109 LYS A C 1
ATOM 865 O O . LYS A 1 109 ? -9.126 17.424 14.928 1.00 76.12 109 LYS A O 1
ATOM 870 N N . LYS A 1 110 ? -7.423 16.005 15.386 1.00 78.75 110 LYS A N 1
ATOM 871 C CA . LYS A 1 110 ? -8.236 14.790 15.490 1.00 78.75 110 LYS A CA 1
ATOM 872 C C . LYS A 1 110 ? -9.285 14.936 16.585 1.00 78.75 110 LYS A C 1
ATOM 874 O O . LYS A 1 110 ? -8.973 15.313 17.715 1.00 78.75 110 LYS A O 1
ATOM 879 N N . THR A 1 111 ? -10.517 14.595 16.250 1.00 82.19 111 THR A N 1
ATOM 880 C CA . THR A 1 111 ? -11.621 14.468 17.195 1.00 82.19 111 THR A CA 1
ATOM 881 C C . THR A 1 111 ? -11.575 13.107 17.898 1.00 82.19 111 THR A C 1
ATOM 883 O O . THR A 1 111 ? -10.847 12.194 17.501 1.00 82.19 111 THR A O 1
ATOM 886 N N . LYS A 1 112 ? -12.391 12.930 18.946 1.00 78.25 112 LYS A N 1
ATOM 887 C CA . LYS A 1 112 ? -12.576 11.611 19.580 1.00 78.25 112 LYS A CA 1
ATOM 888 C C . LYS A 1 112 ? -13.130 10.571 18.598 1.00 78.25 112 LYS A C 1
ATOM 890 O O . LYS A 1 112 ? -12.764 9.406 18.694 1.00 78.25 112 LYS A O 1
ATOM 895 N N . ALA A 1 113 ? -13.978 10.992 17.657 1.00 79.75 113 ALA A N 1
ATOM 896 C CA . ALA A 1 113 ? -14.516 10.110 16.627 1.00 79.75 113 ALA A CA 1
ATOM 897 C C . ALA A 1 113 ? -13.401 9.598 15.705 1.00 79.75 113 ALA A C 1
ATOM 899 O O . ALA A 1 113 ? -13.303 8.394 15.494 1.00 79.75 113 ALA A O 1
ATOM 900 N N . ASP A 1 114 ? -12.499 10.480 15.263 1.00 79.62 114 ASP A N 1
ATOM 901 C CA . ASP A 1 114 ? -11.365 10.101 14.409 1.00 79.62 114 ASP A CA 1
ATOM 902 C C . ASP A 1 114 ? -10.454 9.081 15.102 1.00 79.62 114 ASP A C 1
ATOM 904 O O . ASP A 1 114 ? -10.037 8.095 14.498 1.00 79.62 114 ASP A O 1
ATOM 908 N N . LEU A 1 115 ? -10.179 9.277 16.396 1.00 79.69 115 LEU A N 1
ATOM 909 C CA . LEU A 1 115 ? -9.377 8.341 17.187 1.00 79.69 115 LEU A CA 1
ATOM 910 C C . LEU A 1 115 ? -10.048 6.965 17.311 1.00 79.69 115 LEU A C 1
ATOM 912 O O . LEU A 1 115 ? -9.374 5.944 17.174 1.00 79.69 115 LEU A O 1
ATOM 916 N N . ASN A 1 116 ? -11.366 6.932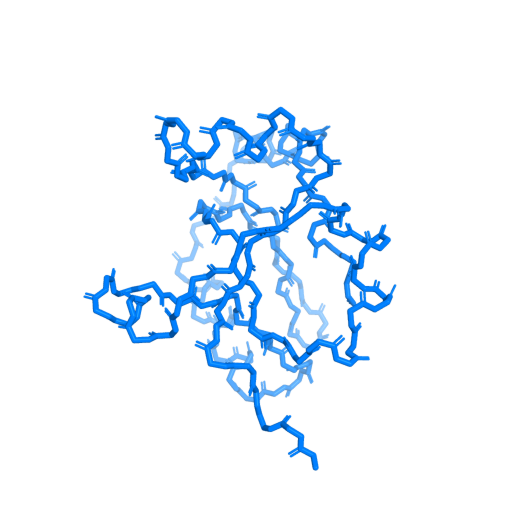 17.524 1.00 79.69 116 ASN A N 1
ATOM 917 C CA . ASN A 1 116 ? -12.128 5.686 17.606 1.00 79.69 116 ASN A CA 1
ATOM 918 C C . ASN A 1 116 ? -12.154 4.949 16.261 1.00 79.69 116 ASN A C 1
ATOM 920 O O . ASN A 1 116 ? -11.942 3.738 16.226 1.00 79.69 116 ASN A O 1
ATOM 924 N N . SER A 1 117 ? -12.350 5.673 15.156 1.00 77.94 117 SER A N 1
ATOM 925 C CA . SER A 1 117 ? -12.310 5.097 13.810 1.00 77.94 117 SER A CA 1
ATOM 926 C C . SER A 1 117 ? -10.930 4.533 13.487 1.00 77.94 117 SER A C 1
ATOM 928 O O . SER A 1 117 ? -10.825 3.415 12.995 1.00 77.94 117 SER A O 1
ATOM 930 N N . MET A 1 118 ? -9.853 5.238 13.842 1.00 77.50 118 MET A N 1
ATOM 931 C CA . MET A 1 118 ? -8.492 4.721 13.673 1.00 77.50 118 MET A CA 1
ATOM 932 C C . MET A 1 118 ? -8.232 3.464 14.513 1.00 77.50 118 MET A C 1
ATOM 934 O O . MET A 1 118 ? -7.594 2.532 14.032 1.00 77.50 118 MET A O 1
ATOM 938 N N . ALA A 1 119 ? -8.734 3.405 15.750 1.00 78.00 119 ALA A N 1
ATOM 939 C CA . ALA A 1 119 ? -8.623 2.209 16.584 1.00 78.00 119 ALA A CA 1
ATOM 940 C C . ALA A 1 119 ? -9.407 1.020 15.999 1.00 78.00 119 ALA A C 1
ATOM 942 O O . ALA A 1 119 ? -8.924 -0.112 16.034 1.00 78.00 119 ALA A O 1
ATOM 943 N N . PHE A 1 120 ? -10.587 1.276 15.425 1.00 77.56 120 PHE A N 1
ATOM 944 C CA . PHE A 1 120 ? -11.376 0.265 14.724 1.00 77.56 120 PHE A CA 1
ATOM 945 C C . PHE A 1 120 ? -10.647 -0.262 13.485 1.00 77.56 120 PHE A C 1
ATOM 947 O O . PHE A 1 120 ? -10.550 -1.474 13.312 1.00 77.56 120 PHE A O 1
ATOM 954 N N . ILE A 1 121 ? -10.085 0.628 12.665 1.00 74.88 121 ILE A N 1
ATOM 955 C CA . ILE A 1 121 ? -9.306 0.253 11.481 1.00 74.88 121 ILE A CA 1
ATOM 956 C C . ILE A 1 121 ? -8.094 -0.584 11.902 1.00 74.88 121 ILE A C 1
ATOM 958 O O . ILE A 1 121 ? -7.888 -1.668 11.376 1.00 74.88 121 ILE A O 1
ATOM 962 N N . LYS A 1 122 ? -7.364 -0.193 12.954 1.00 70.62 122 LYS A N 1
ATOM 963 C CA . LYS A 1 122 ? -6.197 -0.950 13.444 1.00 70.62 122 LYS A CA 1
ATOM 964 C C . LYS A 1 122 ? -6.522 -2.391 13.847 1.00 70.62 122 LYS A C 1
ATOM 966 O O . LYS A 1 122 ? -5.652 -3.254 13.812 1.00 70.62 122 LYS A O 1
ATOM 971 N N . LYS A 1 123 ? -7.765 -2.648 14.254 1.00 64.50 123 LYS A N 1
ATOM 972 C CA . LYS A 1 123 ? -8.240 -3.981 14.629 1.00 64.50 123 LYS A CA 1
ATOM 973 C C . LYS A 1 123 ? -8.651 -4.832 13.420 1.00 64.50 123 LYS A C 1
ATOM 975 O O . LYS A 1 123 ? -8.666 -6.051 13.543 1.00 64.50 123 LYS A O 1
ATOM 980 N N . ASN A 1 124 ? -9.010 -4.204 12.299 1.00 59.25 124 ASN A N 1
ATOM 981 C CA . ASN A 1 124 ? -9.673 -4.859 11.168 1.00 59.25 124 ASN A CA 1
ATOM 982 C C . ASN A 1 124 ? -8.911 -4.765 9.836 1.00 59.25 124 ASN A C 1
ATOM 984 O O . ASN A 1 124 ? -9.305 -5.449 8.894 1.00 59.25 124 ASN A O 1
ATOM 988 N N . ASP A 1 125 ? -7.868 -3.936 9.730 1.00 57.41 125 ASP A N 1
ATOM 989 C CA . ASP A 1 125 ? -7.184 -3.687 8.462 1.00 57.41 125 ASP A CA 1
ATOM 990 C C . ASP A 1 125 ? -5.853 -4.414 8.278 1.00 57.41 125 ASP A C 1
ATOM 992 O O . ASP A 1 125 ? -5.193 -4.878 9.211 1.00 57.41 125 ASP A O 1
ATOM 996 N N . CYS A 1 126 ? -5.512 -4.516 6.996 1.00 51.22 126 CYS A N 1
ATOM 997 C CA . CYS A 1 126 ? -4.375 -5.236 6.453 1.00 51.22 126 CYS A CA 1
ATOM 998 C C . CYS A 1 126 ? -3.055 -4.668 6.998 1.00 51.22 126 CYS A C 1
ATOM 1000 O O . CYS A 1 126 ? -2.845 -3.456 7.007 1.00 51.22 126 CYS A O 1
ATOM 1002 N N . LEU A 1 127 ? -2.153 -5.555 7.429 1.00 44.78 127 LEU A N 1
ATOM 1003 C CA . LEU A 1 127 ? -0.810 -5.240 7.925 1.00 44.78 127 LEU A CA 1
ATOM 1004 C C . LEU A 1 127 ? 0.090 -4.689 6.796 1.00 44.78 127 LEU A C 1
ATOM 1006 O O . LEU A 1 127 ? 1.048 -5.339 6.397 1.00 44.78 127 LEU A O 1
ATOM 1010 N N . CYS A 1 128 ? -0.182 -3.488 6.282 1.00 42.50 128 CYS A N 1
ATOM 1011 C CA . CYS A 1 128 ? 0.758 -2.767 5.414 1.00 42.50 128 CYS A CA 1
ATOM 1012 C C . CYS A 1 128 ? 1.937 -2.163 6.207 1.00 42.50 128 CYS A C 1
ATOM 1014 O O . CYS A 1 128 ? 2.893 -1.688 5.610 1.00 42.50 128 CYS A O 1
ATOM 1016 N N . GLU A 1 129 ? 1.927 -2.251 7.546 1.00 36.81 129 GLU A N 1
ATOM 1017 C CA . GLU A 1 129 ? 3.014 -1.798 8.437 1.00 36.81 129 GLU A CA 1
ATOM 1018 C C . GLU A 1 129 ? 4.318 -2.625 8.331 1.00 36.81 129 GLU A C 1
ATOM 1020 O O . GLU A 1 129 ? 5.267 -2.362 9.069 1.00 36.81 129 GLU A O 1
ATOM 1025 N N . LYS A 1 130 ? 4.389 -3.650 7.470 1.00 35.12 130 LYS A N 1
ATOM 1026 C CA . LYS A 1 130 ? 5.526 -4.582 7.405 1.00 35.12 130 LYS A CA 1
ATOM 1027 C C . LYS A 1 130 ? 6.366 -4.395 6.143 1.00 35.12 130 LYS A C 1
ATOM 1029 O O . LYS A 1 130 ? 6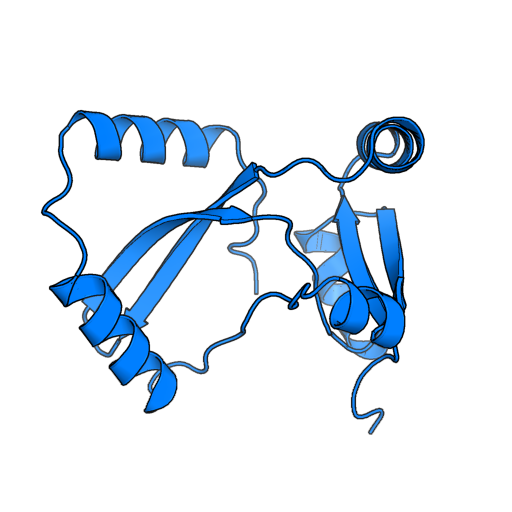.367 -5.268 5.275 1.00 35.12 130 LYS A O 1
ATOM 1034 N N . LEU A 1 131 ? 7.098 -3.285 6.076 1.00 33.25 131 LEU A N 1
ATOM 1035 C CA . LEU A 1 131 ? 8.363 -3.177 5.341 1.00 33.25 131 LEU A CA 1
ATOM 1036 C C . LEU A 1 131 ? 9.411 -2.468 6.194 1.00 33.25 131 LEU A C 1
ATOM 1038 O O . LEU A 1 131 ? 9.078 -1.408 6.766 1.00 33.25 131 LEU A O 1
#

Foldseek 3Di:
DPPWDQWWKAFAADPVVVVCCVVPNDDWDFDWDWQDADPDIDTGTDGDRAIDTHHPVVCVQVCVQRHVDMDIDGPVVCVVVVHDHDDDDDYNDPVSVVVVVVCVVPDDDDDPVNVVVVVVCVVPDGRPVRD

pLDDT: mean 80.64, std 14.5, range [33.25, 96.88]

Sequence (131 aa):
MAVSTNSIIHFTSELDNLLGILTEGFKVKYCLERLESHRRFLHMAVPMISFCDIPFSTFQNHISAYGSYGIGLSKDWAGYHGINPVLYLSKGSDINKLIFEFIETGLKKKTKADLNSMAFIKKNDCLCEKL

Radius of gyration: 16.13 Å; chains: 1; bounding box: 36×39×39 Å

Secondary structure (DSSP, 8-state):
-----SEEEEEES-HHHHHHHHHH----EEEEEEEEETTEEEEEEEEE---B---GGGHHHHHHHH-SEEEEEEHHHHHHTT------PPTT-HHHHHHHHHHHHHSPPPPHHHHHHHHHHHHHS--TT--